Protein AF-A0A820PJ00-F1 (afdb_monomer_lite)

Secondary structure (DSSP, 8-state):
-PPPPPTT-EEETTEEE-TTS--SS--S---TT-SEEE--SS---EE-TTTTTT-TT--EEE--SS---EE-TTTTTT-TT--B-

InterPro domains:
  IPR000372 Leucine-rich repeat N-terminal domain [PF01462] (4-31)
  IPR000372 Leucine-rich repeat N-terminal domain [SM00013] (4-36)
  IPR001611 Leucine-rich repeat [PF13855] (36-85)
  IPR032675 Leucine-rich repeat domain superfamily [G3DSA:3.80.10.10] (4-85)
  IPR050467 Leucine-rich repeat and fibronectin type-III domain-containing [PTHR45842] (4-85)

pLDDT: mean 95.84, std 8.11, range [48.09, 98.88]

Structure (mmCIF, N/CA/C/O backbone):
data_AF-A0A820PJ00-F1
#
_entry.id   AF-A0A820PJ00-F1
#
loop_
_atom_site.group_PDB
_atom_site.id
_atom_site.type_symbol
_atom_site.label_atom_id
_atom_site.label_alt_id
_atom_site.label_comp_id
_atom_site.label_asym_id
_atom_site.label_entity_id
_atom_site.label_seq_id
_atom_site.pdbx_PDB_ins_code
_atom_site.Cartn_x
_atom_site.Cartn_y
_atom_site.Cartn_z
_atom_site.occupancy
_atom_site.B_iso_or_equiv
_atom_site.auth_seq_id
_atom_site.auth_comp_id
_atom_site.auth_asym_id
_atom_site.auth_atom_id
_atom_site.pdbx_PDB_model_num
ATOM 1 N N . ASN A 1 1 ? 15.287 -14.610 6.574 1.00 48.09 1 ASN A N 1
ATOM 2 C CA . ASN A 1 1 ? 14.297 -14.874 5.513 1.00 48.09 1 ASN A CA 1
ATOM 3 C C . ASN A 1 1 ? 14.053 -13.584 4.759 1.00 48.09 1 ASN A C 1
ATOM 5 O O . ASN A 1 1 ? 13.600 -12.633 5.380 1.00 48.09 1 ASN A O 1
ATOM 9 N N . VAL A 1 2 ? 14.417 -13.516 3.480 1.00 53.44 2 VAL A N 1
ATOM 10 C CA . VAL A 1 2 ? 14.093 -12.355 2.635 1.00 53.44 2 VAL A CA 1
ATOM 11 C C . VAL A 1 2 ? 12.587 -12.400 2.359 1.00 53.44 2 VAL A C 1
ATOM 13 O O . VAL A 1 2 ? 12.113 -13.457 1.939 1.00 53.44 2 VAL A O 1
ATOM 16 N N . PRO A 1 3 ? 11.816 -11.330 2.626 1.00 64.75 3 PRO A N 1
ATOM 17 C CA . PRO A 1 3 ? 10.402 -11.302 2.279 1.00 64.75 3 PRO A CA 1
ATOM 18 C C . PRO A 1 3 ? 10.246 -11.530 0.773 1.00 64.75 3 PRO A C 1
ATOM 20 O O . PRO A 1 3 ? 10.795 -10.784 -0.037 1.00 64.75 3 PRO A O 1
ATOM 23 N N . ILE A 1 4 ? 9.545 -12.600 0.410 1.00 85.00 4 ILE A N 1
ATOM 24 C CA . ILE A 1 4 ? 9.297 -12.967 -0.984 1.00 85.00 4 ILE A CA 1
ATOM 25 C C . ILE A 1 4 ? 8.228 -12.021 -1.526 1.00 85.00 4 ILE A C 1
ATOM 27 O O . ILE A 1 4 ? 7.182 -11.859 -0.894 1.00 85.00 4 ILE A O 1
ATOM 31 N N . CYS A 1 5 ? 8.489 -11.411 -2.684 1.00 92.94 5 CYS A N 1
ATOM 32 C CA . CYS A 1 5 ? 7.517 -10.561 -3.365 1.00 92.94 5 CYS A CA 1
ATOM 33 C C . CYS A 1 5 ? 6.188 -11.314 -3.570 1.00 92.94 5 CYS A C 1
ATOM 35 O O . CYS A 1 5 ? 6.227 -12.455 -4.039 1.00 92.94 5 CYS A O 1
ATOM 37 N N . PRO A 1 6 ? 5.024 -10.729 -3.234 1.00 95.12 6 PRO A N 1
ATOM 38 C CA . PRO A 1 6 ? 3.741 -11.370 -3.492 1.00 95.12 6 PRO A CA 1
ATOM 39 C C . PRO A 1 6 ? 3.562 -11.682 -4.975 1.00 95.12 6 PRO A C 1
ATOM 41 O O . PRO A 1 6 ? 3.748 -10.808 -5.810 1.00 95.12 6 PRO A O 1
ATOM 44 N N . TYR A 1 7 ? 3.177 -12.908 -5.317 1.00 93.56 7 TYR A N 1
ATOM 45 C CA . TYR A 1 7 ? 2.721 -13.221 -6.671 1.00 93.56 7 TYR A CA 1
ATOM 46 C C . TYR A 1 7 ? 1.275 -12.720 -6.836 1.00 93.56 7 TYR A C 1
ATOM 48 O O . TYR A 1 7 ? 0.494 -12.899 -5.899 1.00 93.56 7 TYR A O 1
ATOM 56 N N . PRO A 1 8 ? 0.882 -12.116 -7.973 1.00 95.81 8 PRO A N 1
ATOM 57 C CA . PRO A 1 8 ? 1.623 -11.864 -9.218 1.00 95.81 8 PRO A CA 1
ATOM 58 C C . PRO A 1 8 ? 2.227 -10.442 -9.298 1.00 95.81 8 PRO A C 1
ATOM 60 O O . PRO A 1 8 ? 2.328 -9.854 -10.380 1.00 95.81 8 PRO A O 1
ATOM 63 N N . CYS A 1 9 ? 2.578 -9.855 -8.156 1.00 97.81 9 CYS A N 1
ATOM 64 C CA . CYS A 1 9 ? 3.155 -8.520 -8.071 1.00 97.81 9 CYS A CA 1
ATOM 65 C C . CYS A 1 9 ? 4.644 -8.514 -8.437 1.00 97.81 9 CYS A C 1
ATOM 67 O O . CYS A 1 9 ? 5.321 -9.546 -8.457 1.00 97.81 9 CYS A O 1
ATOM 69 N N . THR A 1 10 ? 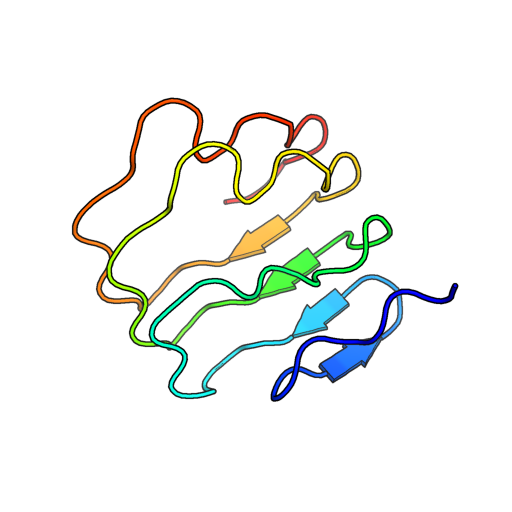5.173 -7.321 -8.695 1.00 97.06 10 THR A N 1
ATOM 70 C CA . THR A 1 10 ? 6.611 -7.084 -8.837 1.00 97.06 10 THR A CA 1
ATOM 71 C C . THR A 1 10 ? 7.107 -6.203 -7.697 1.00 97.06 10 THR A C 1
ATOM 73 O O . THR A 1 10 ? 6.386 -5.345 -7.192 1.00 97.06 10 THR A O 1
ATOM 76 N N . CYS A 1 11 ? 8.343 -6.432 -7.253 1.00 96.62 11 CYS A N 1
ATOM 77 C CA . CYS A 1 11 ? 8.920 -5.703 -6.130 1.00 96.62 11 CYS A CA 1
ATOM 78 C C . CYS A 1 11 ? 10.273 -5.128 -6.524 1.00 96.62 11 CYS A C 1
ATOM 80 O O . CYS A 1 11 ? 11.173 -5.869 -6.919 1.00 96.62 11 CYS A O 1
ATOM 82 N N . PHE A 1 12 ? 10.427 -3.813 -6.395 1.00 95.88 12 PHE A N 1
ATOM 83 C CA . PHE A 1 12 ? 11.666 -3.121 -6.735 1.00 95.88 12 PHE A CA 1
ATOM 84 C C . PHE A 1 12 ? 11.824 -1.852 -5.899 1.00 95.88 12 PHE A C 1
ATOM 86 O O . PHE A 1 12 ? 10.908 -1.040 -5.825 1.00 95.88 12 PHE A O 1
ATOM 93 N N . ASN A 1 13 ? 12.986 -1.674 -5.261 1.00 95.06 13 ASN A N 1
ATOM 94 C CA . ASN A 1 13 ? 13.336 -0.470 -4.491 1.00 95.06 13 ASN A CA 1
ATOM 95 C C . ASN A 1 13 ? 12.252 0.009 -3.502 1.00 95.06 13 ASN A C 1
ATOM 97 O O . ASN A 1 13 ? 11.960 1.198 -3.406 1.00 95.06 13 ASN A O 1
ATOM 101 N N . GLY A 1 14 ? 11.651 -0.921 -2.753 1.00 96.06 14 GLY A N 1
ATOM 102 C CA . GLY A 1 14 ? 10.606 -0.607 -1.771 1.00 96.06 14 GLY A CA 1
ATOM 103 C C . GLY A 1 14 ? 9.228 -0.3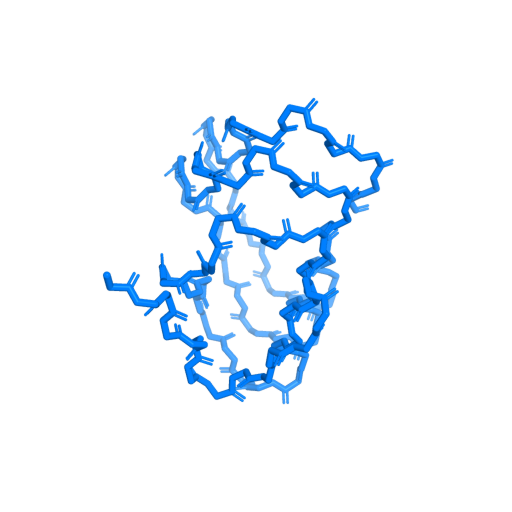22 -2.380 1.00 96.06 14 GLY A C 1
ATOM 104 O O . GLY A 1 14 ? 8.302 -0.010 -1.637 1.00 96.06 14 GLY A O 1
ATOM 105 N N . VAL A 1 15 ? 9.068 -0.448 -3.696 1.00 98.38 15 VAL A N 1
ATOM 106 C CA . VAL A 1 15 ? 7.766 -0.445 -4.368 1.00 98.38 15 VAL A CA 1
ATOM 107 C C . VAL A 1 15 ? 7.288 -1.884 -4.515 1.00 98.38 15 VAL A C 1
ATOM 109 O O . VAL A 1 15 ? 8.045 -2.738 -4.981 1.00 98.38 15 VAL A O 1
ATOM 112 N N . VAL A 1 16 ? 6.040 -2.140 -4.132 1.00 98.38 16 VAL A N 1
ATOM 113 C CA . VAL A 1 16 ? 5.312 -3.380 -4.418 1.00 98.38 16 VAL A CA 1
ATOM 114 C C . VAL A 1 16 ? 4.193 -3.030 -5.390 1.00 98.38 16 VAL A C 1
ATOM 116 O O . VAL A 1 16 ? 3.221 -2.368 -5.018 1.00 98.38 16 VAL A O 1
ATOM 119 N N . ASP A 1 17 ? 4.368 -3.432 -6.646 1.00 98.62 17 ASP A N 1
ATOM 120 C CA . ASP A 1 17 ? 3.449 -3.132 -7.738 1.00 98.62 17 ASP A CA 1
ATOM 121 C C . ASP A 1 17 ? 2.556 -4.341 -8.036 1.00 98.62 17 ASP A C 1
ATOM 123 O O . ASP A 1 17 ? 2.976 -5.328 -8.647 1.00 98.62 17 ASP A O 1
ATOM 127 N N . CYS A 1 18 ? 1.318 -4.262 -7.553 1.00 98.62 18 CYS A N 1
ATOM 128 C CA . CYS A 1 18 ? 0.257 -5.244 -7.747 1.00 98.62 18 CYS A CA 1
ATOM 129 C C . CYS A 1 18 ? -0.869 -4.698 -8.638 1.00 98.62 18 CYS A C 1
ATOM 131 O O . CYS A 1 18 ? -1.992 -5.202 -8.590 1.00 98.62 18 CYS A O 1
ATOM 133 N N . LYS A 1 19 ? -0.607 -3.655 -9.428 1.00 98.69 19 LYS A N 1
ATOM 134 C CA . LYS A 1 19 ? -1.607 -3.030 -10.291 1.00 98.69 19 LYS A CA 1
ATOM 135 C C . LYS A 1 19 ? -2.093 -3.981 -11.382 1.00 98.69 19 LYS A C 1
ATOM 137 O O . LYS A 1 19 ? -1.267 -4.599 -12.059 1.00 98.69 19 LYS A O 1
ATOM 142 N N . ASP A 1 20 ? -3.407 -3.991 -11.620 1.00 98.62 20 ASP A N 1
ATOM 143 C CA . ASP A 1 20 ? -4.027 -4.682 -12.765 1.00 98.62 20 ASP A CA 1
ATOM 144 C C . ASP A 1 20 ? -3.624 -6.164 -12.838 1.00 98.62 20 ASP A C 1
ATOM 146 O O . ASP A 1 20 ? -3.021 -6.645 -13.800 1.00 98.62 20 ASP A O 1
ATOM 150 N N . LYS A 1 21 ? -3.867 -6.865 -11.726 1.00 98.38 21 LYS A N 1
ATOM 151 C CA . LYS A 1 21 ? -3.480 -8.264 -11.493 1.00 98.38 21 LYS A CA 1
ATOM 152 C C . LYS A 1 21 ? -4.669 -9.178 -11.210 1.00 98.38 21 LYS A C 1
ATOM 154 O O . LYS A 1 21 ? -4.470 -10.301 -10.755 1.00 98.38 21 LYS A O 1
ATOM 159 N N . ASP A 1 22 ? -5.887 -8.686 -11.442 1.00 98.19 22 ASP A N 1
ATOM 160 C CA . ASP A 1 22 ? -7.142 -9.369 -11.112 1.00 98.19 22 ASP A CA 1
ATOM 161 C C . ASP A 1 22 ? -7.233 -9.822 -9.640 1.00 98.19 22 ASP A C 1
ATOM 163 O O . ASP A 1 22 ? -7.947 -10.770 -9.312 1.00 98.19 22 ASP A O 1
ATOM 167 N N . LEU A 1 23 ? -6.532 -9.135 -8.729 1.00 98.50 23 LEU A N 1
ATOM 168 C CA . LEU A 1 23 ? -6.550 -9.483 -7.311 1.00 98.50 23 LEU A CA 1
ATOM 169 C C . LEU A 1 23 ? -7.943 -9.269 -6.724 1.00 98.50 23 LEU A C 1
ATOM 171 O O . LEU A 1 23 ? -8.530 -8.198 -6.861 1.00 98.50 23 LEU A O 1
ATOM 175 N N . THR A 1 24 ? -8.447 -10.271 -6.014 1.00 98.12 24 THR A N 1
ATOM 176 C CA . THR A 1 24 ? -9.705 -10.186 -5.255 1.00 98.12 24 THR A CA 1
ATOM 177 C C . THR A 1 24 ? -9.474 -9.907 -3.770 1.00 98.12 24 THR A C 1
ATOM 179 O O . THR A 1 24 ? -10.413 -9.579 -3.050 1.00 98.12 24 THR A O 1
ATOM 182 N N . GLU A 1 25 ? -8.226 -10.013 -3.309 1.00 98.06 25 GLU A N 1
ATOM 183 C CA . GLU A 1 25 ? -7.808 -9.773 -1.929 1.00 98.06 25 GLU A CA 1
ATOM 184 C C . GLU A 1 25 ? -6.432 -9.094 -1.861 1.00 98.06 25 GLU A C 1
ATOM 186 O O . GLU A 1 25 ? -5.642 -9.141 -2.805 1.00 98.06 25 GLU A O 1
ATOM 191 N N . ILE A 1 26 ? -6.141 -8.460 -0.723 1.00 98.00 26 ILE A N 1
ATOM 192 C CA . ILE A 1 26 ? -4.831 -7.862 -0.443 1.00 98.00 26 ILE A CA 1
ATOM 193 C C . ILE A 1 26 ? -3.833 -8.985 -0.103 1.00 98.00 26 ILE A C 1
ATOM 195 O O . ILE A 1 26 ? -4.089 -9.746 0.837 1.00 98.00 26 ILE A O 1
ATOM 199 N N . PRO A 1 27 ? -2.670 -9.080 -0.780 1.00 95.69 27 PRO A N 1
ATOM 200 C CA . PRO A 1 27 ? -1.673 -10.098 -0.463 1.00 95.69 27 PRO A CA 1
ATOM 201 C C . PRO A 1 27 ? -1.132 -9.953 0.965 1.00 95.69 27 PRO A C 1
ATOM 203 O O . PRO A 1 27 ? -0.806 -8.857 1.415 1.00 95.69 27 PRO A O 1
ATOM 206 N N . ARG A 1 28 ? -0.983 -11.065 1.693 1.00 91.75 28 ARG A N 1
ATOM 207 C CA . ARG A 1 28 ? -0.527 -11.038 3.101 1.00 91.75 28 ARG A CA 1
ATOM 208 C C . ARG A 1 28 ? 0.992 -10.965 3.259 1.00 91.75 28 ARG A C 1
ATOM 210 O O . ARG A 1 28 ? 1.481 -10.525 4.294 1.00 91.75 28 ARG A O 1
ATOM 217 N N . ASN A 1 29 ? 1.752 -11.387 2.252 1.00 92.25 29 ASN A N 1
ATOM 218 C CA . ASN A 1 29 ? 3.215 -11.474 2.296 1.00 92.25 29 ASN A CA 1
ATOM 219 C C . ASN A 1 29 ? 3.919 -10.225 1.735 1.00 92.25 29 ASN A C 1
ATOM 221 O O . ASN A 1 29 ? 4.963 -10.334 1.095 1.00 92.25 29 ASN A O 1
ATOM 225 N N . ILE A 1 30 ? 3.359 -9.036 1.967 1.00 96.00 30 ILE A N 1
ATOM 226 C CA . ILE A 1 30 ? 3.962 -7.766 1.542 1.00 96.00 30 ILE A CA 1
ATOM 227 C C . ILE A 1 30 ? 5.209 -7.491 2.406 1.00 96.00 30 ILE A C 1
ATOM 229 O O . ILE A 1 30 ? 5.091 -7.515 3.635 1.00 96.00 30 ILE A O 1
ATOM 233 N N . PRO A 1 31 ? 6.390 -7.220 1.815 1.00 95.88 31 PRO A N 1
ATOM 234 C CA . PRO A 1 31 ? 7.609 -6.904 2.560 1.00 95.88 31 PRO A CA 1
ATOM 235 C C . PRO A 1 31 ? 7.433 -5.725 3.531 1.00 95.88 31 PRO A C 1
ATOM 237 O O . PRO A 1 31 ? 6.858 -4.699 3.176 1.00 95.88 31 PRO A O 1
ATOM 240 N N . ASP A 1 32 ? 7.989 -5.812 4.738 1.00 95.25 32 ASP A N 1
ATOM 241 C CA . ASP A 1 32 ? 7.947 -4.729 5.741 1.00 95.25 32 ASP A CA 1
ATOM 242 C C . ASP A 1 32 ? 8.798 -3.498 5.361 1.00 95.25 32 ASP A C 1
ATOM 244 O O . ASP A 1 32 ? 8.642 -2.406 5.915 1.00 95.25 32 ASP A O 1
ATOM 248 N N . THR A 1 33 ? 9.687 -3.665 4.381 1.00 95.56 33 THR A N 1
ATOM 249 C CA . THR A 1 33 ? 10.480 -2.608 3.750 1.00 95.56 33 THR A CA 1
ATOM 250 C C . THR A 1 33 ? 9.702 -1.798 2.715 1.00 95.56 33 THR A C 1
ATOM 252 O O . THR A 1 33 ? 10.256 -0.832 2.193 1.00 95.56 33 THR A O 1
ATOM 255 N N . THR A 1 34 ? 8.444 -2.155 2.427 1.00 97.62 34 THR A N 1
ATOM 256 C CA . THR A 1 34 ? 7.605 -1.465 1.438 1.00 97.62 34 THR A CA 1
ATOM 257 C C . THR A 1 34 ? 7.368 -0.004 1.829 1.00 97.62 34 THR A C 1
ATOM 259 O O . THR A 1 34 ? 6.960 0.308 2.948 1.00 97.62 34 THR A O 1
ATOM 262 N N . ILE A 1 35 ? 7.624 0.889 0.877 1.00 98.44 35 ILE A N 1
ATOM 263 C CA . ILE A 1 35 ? 7.440 2.343 0.947 1.00 98.44 35 ILE A CA 1
ATOM 264 C C . ILE A 1 35 ? 6.215 2.751 0.120 1.00 98.44 35 ILE A C 1
ATOM 266 O O . ILE A 1 35 ? 5.478 3.652 0.523 1.00 98.44 35 ILE A O 1
ATOM 270 N N . GLU A 1 36 ? 5.965 2.068 -0.998 1.00 98.69 36 GLU A N 1
ATOM 271 C CA . GLU A 1 36 ? 4.817 2.296 -1.876 1.00 98.69 36 GLU A CA 1
ATOM 272 C C . GLU A 1 36 ? 4.155 0.965 -2.237 1.00 98.69 36 GLU A C 1
ATOM 274 O O . GLU A 1 36 ? 4.823 0.040 -2.698 1.00 98.69 36 GLU A O 1
ATOM 279 N N . LEU A 1 37 ? 2.844 0.879 -2.020 1.00 98.75 37 LEU A N 1
ATOM 280 C CA . LEU A 1 37 ? 2.022 -0.282 -2.341 1.00 98.75 37 LEU A CA 1
ATOM 281 C C . LEU A 1 37 ? 0.941 0.134 -3.335 1.00 98.75 37 LEU A C 1
ATOM 283 O O . LEU A 1 37 ? 0.093 0.966 -3.014 1.00 98.75 37 LEU A O 1
ATOM 287 N N . ARG A 1 38 ? 0.982 -0.460 -4.526 1.00 98.81 38 ARG A N 1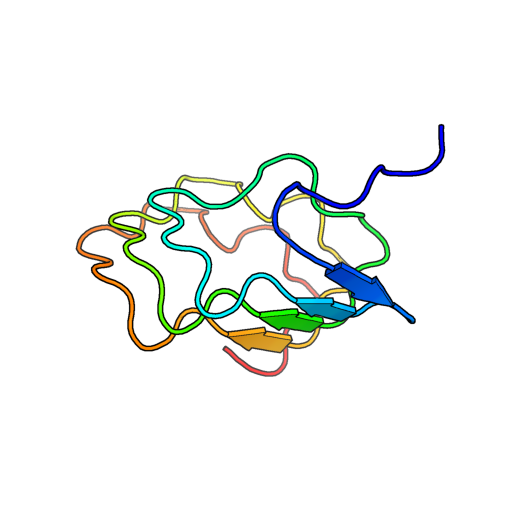
ATOM 288 C CA . ARG A 1 38 ? 0.035 -0.216 -5.618 1.00 98.81 38 ARG A CA 1
ATOM 289 C C . ARG A 1 38 ? -0.879 -1.412 -5.776 1.00 98.81 38 ARG A C 1
ATOM 291 O O . ARG A 1 38 ? -0.422 -2.485 -6.155 1.00 98.81 38 ARG A O 1
ATOM 298 N N . LEU A 1 39 ? -2.147 -1.236 -5.448 1.00 98.81 39 LEU A N 1
ATOM 299 C CA . LEU A 1 39 ? -3.212 -2.229 -5.562 1.00 98.81 39 LEU A CA 1
ATOM 300 C C . LEU A 1 39 ? -4.323 -1.728 -6.490 1.00 98.81 39 LEU A C 1
ATOM 302 O O . LEU A 1 39 ? -5.395 -2.335 -6.533 1.00 98.81 39 LEU A O 1
ATOM 306 N N . GLU A 1 40 ? -4.105 -0.638 -7.227 1.00 98.81 40 GLU A N 1
ATOM 307 C CA . GLU A 1 40 ? -5.134 -0.054 -8.069 1.00 98.81 40 GLU A CA 1
ATOM 308 C C . GLU A 1 40 ? -5.498 -0.934 -9.267 1.00 98.81 40 GLU A C 1
ATOM 310 O O . GLU A 1 40 ? -4.686 -1.720 -9.761 1.00 98.81 40 GLU A O 1
ATOM 315 N N . LYS A 1 41 ? -6.726 -0.762 -9.768 1.00 98.81 41 LYS A N 1
ATOM 316 C CA . LYS A 1 41 ? -7.277 -1.536 -10.897 1.00 98.81 41 LYS A CA 1
ATOM 317 C C . LYS A 1 41 ? -7.335 -3.039 -10.614 1.00 98.81 41 LYS A C 1
ATOM 319 O O . LYS A 1 41 ? -6.966 -3.855 -11.448 1.00 98.81 41 LYS A O 1
ATOM 324 N N . ASN A 1 42 ? -7.789 -3.405 -9.425 1.00 98.88 42 ASN A N 1
ATOM 325 C CA . ASN A 1 42 ? -8.043 -4.793 -9.059 1.00 98.88 42 ASN A CA 1
ATOM 326 C C . ASN A 1 42 ? -9.533 -4.978 -8.728 1.00 98.88 42 ASN A C 1
ATOM 328 O O . ASN A 1 42 ? -10.375 -4.134 -9.039 1.00 98.88 42 ASN A O 1
ATOM 332 N N . ARG A 1 43 ? -9.885 -6.119 -8.141 1.00 98.75 43 ARG A N 1
ATOM 333 C CA . ARG A 1 43 ? -11.256 -6.511 -7.795 1.00 98.75 43 ARG A CA 1
ATOM 334 C C . ARG A 1 43 ? -11.400 -6.750 -6.292 1.00 98.75 43 ARG A C 1
ATOM 336 O O . ARG A 1 43 ? -12.202 -7.581 -5.874 1.00 98.75 43 ARG A O 1
ATOM 343 N N . ILE A 1 44 ? -10.605 -6.052 -5.481 1.00 98.81 44 ILE A N 1
ATOM 344 C CA . ILE A 1 44 ? -10.609 -6.199 -4.023 1.00 98.81 44 ILE A CA 1
ATOM 345 C C . ILE A 1 44 ? -11.945 -5.693 -3.485 1.00 98.81 44 ILE A C 1
ATOM 347 O O . ILE A 1 44 ? -12.348 -4.575 -3.805 1.00 98.81 44 ILE A O 1
ATOM 351 N N . ILE A 1 45 ? -12.619 -6.515 -2.682 1.00 98.56 45 ILE A N 1
ATOM 352 C CA . ILE A 1 45 ? -13.970 -6.232 -2.167 1.00 98.56 45 ILE A CA 1
ATOM 353 C C . ILE A 1 45 ? -13.979 -5.711 -0.728 1.00 98.56 45 ILE A C 1
ATOM 355 O O . ILE A 1 45 ? -14.914 -5.021 -0.320 1.00 98.56 45 ILE A O 1
ATOM 359 N N . GLU A 1 46 ? -12.933 -6.001 0.041 1.00 98.50 46 GLU A N 1
ATOM 360 C CA . GLU A 1 46 ? -12.828 -5.582 1.433 1.00 98.50 46 GLU A CA 1
ATOM 361 C C . GLU A 1 46 ? -11.385 -5.292 1.851 1.00 98.50 46 GLU A C 1
ATOM 363 O O . GLU A 1 46 ? -10.433 -5.810 1.265 1.00 98.50 46 GLU A O 1
ATOM 368 N N . ILE A 1 47 ? -11.226 -4.475 2.896 1.00 98.50 47 ILE A N 1
ATOM 369 C CA . ILE A 1 47 ? -9.944 -4.264 3.577 1.00 98.50 47 ILE A CA 1
ATOM 370 C C . ILE A 1 47 ? -10.047 -4.859 4.985 1.00 98.50 47 ILE A C 1
ATOM 372 O O . ILE A 1 47 ? -10.648 -4.218 5.854 1.00 98.50 47 ILE A O 1
ATOM 376 N N . PRO A 1 48 ? -9.475 -6.049 5.243 1.00 98.06 48 PRO A N 1
ATOM 377 C CA . PRO A 1 48 ? -9.566 -6.714 6.541 1.00 98.06 48 PRO A CA 1
ATOM 378 C C . PRO A 1 48 ? -8.868 -5.939 7.673 1.00 98.06 48 PRO A C 1
ATOM 380 O O . PRO A 1 48 ? -7.913 -5.198 7.409 1.00 98.06 48 PRO A O 1
ATOM 383 N N . PRO A 1 49 ? -9.264 -6.153 8.943 1.00 98.25 49 PRO A N 1
ATOM 384 C CA . PRO A 1 49 ? -8.576 -5.570 10.091 1.00 98.25 49 PRO A CA 1
ATOM 385 C C . PRO A 1 49 ? -7.086 -5.920 10.097 1.00 98.25 49 PRO A C 1
ATOM 387 O O . PRO A 1 49 ? -6.713 -7.067 9.846 1.00 98.25 49 PRO A O 1
ATOM 390 N N . LYS A 1 50 ? -6.231 -4.960 10.473 1.00 97.69 50 LYS A N 1
ATOM 391 C CA . LYS A 1 50 ? -4.793 -5.170 10.732 1.00 97.69 50 LYS A CA 1
ATOM 392 C C . LYS A 1 50 ? -3.986 -5.711 9.540 1.00 97.69 50 LYS A C 1
ATOM 394 O O . LYS A 1 50 ? -2.834 -6.100 9.734 1.00 97.69 50 L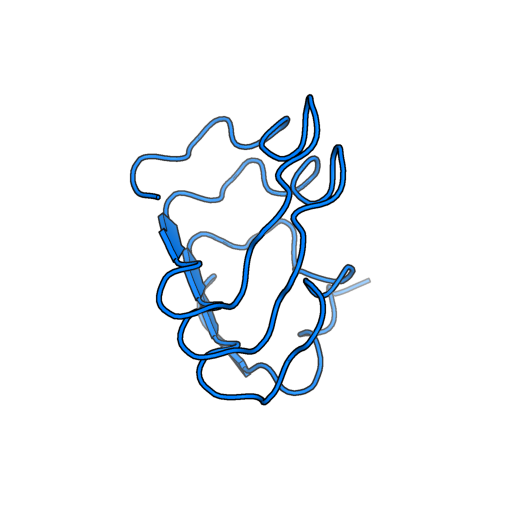YS A O 1
ATOM 399 N N . ILE A 1 51 ? -4.528 -5.702 8.317 1.00 97.44 51 ILE A N 1
ATOM 400 C CA . ILE A 1 51 ? -3.844 -6.233 7.124 1.00 97.44 51 ILE A CA 1
ATOM 401 C C . ILE A 1 51 ? -2.525 -5.503 6.822 1.00 97.44 51 ILE A C 1
ATOM 403 O O . ILE A 1 51 ? -1.595 -6.093 6.278 1.00 97.44 51 ILE A O 1
ATOM 407 N N . PHE A 1 52 ? -2.408 -4.243 7.249 1.00 97.50 52 PHE A N 1
ATOM 408 C CA . PHE A 1 52 ? -1.214 -3.418 7.067 1.00 97.50 52 PHE A CA 1
ATOM 409 C C . PHE A 1 52 ? -0.381 -3.213 8.344 1.00 97.50 52 PHE A C 1
ATOM 411 O O . PHE A 1 52 ? 0.511 -2.363 8.369 1.00 97.50 52 PHE A O 1
ATOM 418 N N . LEU A 1 53 ? -0.631 -3.986 9.409 1.00 97.12 53 LEU A N 1
ATOM 419 C CA . LEU A 1 53 ? -0.053 -3.744 10.738 1.00 97.12 53 LEU A CA 1
ATOM 420 C C . LEU A 1 53 ? 1.485 -3.711 10.753 1.00 97.12 53 LEU A C 1
ATOM 422 O O . LEU A 1 53 ? 2.090 -2.968 11.534 1.00 97.12 53 LEU A O 1
ATOM 426 N N . HIS A 1 54 ? 2.132 -4.510 9.901 1.00 95.88 54 HIS A N 1
ATOM 427 C CA . HIS A 1 54 ? 3.591 -4.587 9.800 1.00 95.88 54 HIS A CA 1
ATOM 428 C C . HIS A 1 54 ? 4.210 -3.537 8.867 1.00 95.88 54 HIS A C 1
ATOM 430 O O . HIS A 1 54 ? 5.416 -3.307 8.952 1.00 95.88 54 HIS A O 1
ATO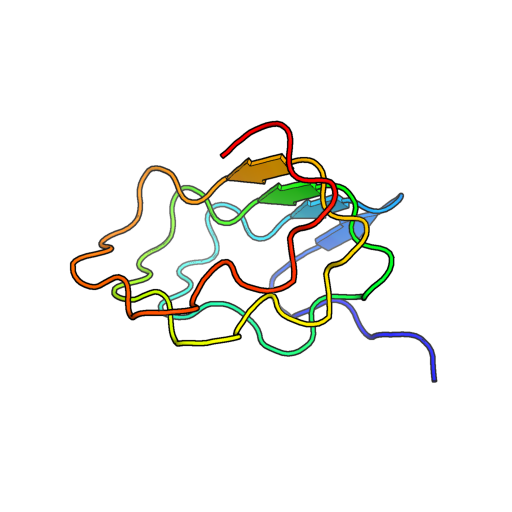M 436 N N . LEU A 1 55 ? 3.422 -2.847 8.035 1.00 97.25 55 LEU A N 1
ATOM 437 C CA . LEU A 1 55 ? 3.899 -1.909 7.009 1.00 97.25 55 LEU A CA 1
ATOM 438 C C . LEU A 1 55 ? 4.202 -0.509 7.571 1.00 97.25 55 LEU A C 1
ATOM 440 O O . LEU A 1 55 ? 3.733 0.517 7.082 1.00 97.25 55 LEU A O 1
ATOM 444 N N . LYS A 1 56 ? 5.043 -0.454 8.607 1.00 97.44 56 LYS A N 1
ATOM 445 C CA . LYS A 1 56 ? 5.364 0.776 9.354 1.00 97.44 56 LYS A CA 1
ATOM 446 C C . LYS A 1 56 ? 6.075 1.844 8.516 1.00 97.44 56 LYS A C 1
ATOM 448 O O . LYS A 1 56 ? 6.069 3.005 8.911 1.00 97.44 56 LYS A O 1
ATOM 453 N N . LYS A 1 57 ? 6.718 1.445 7.412 1.00 97.88 57 LYS A N 1
ATOM 454 C CA . LYS A 1 57 ? 7.475 2.319 6.499 1.00 97.88 57 LYS A CA 1
ATOM 455 C C . LYS A 1 57 ? 6.660 2.794 5.295 1.00 97.88 57 LYS A C 1
ATOM 457 O O . LYS A 1 57 ? 7.165 3.626 4.541 1.00 97.88 57 LYS A O 1
ATOM 462 N N . LEU A 1 58 ? 5.437 2.288 5.118 1.00 98.56 58 LEU A N 1
ATOM 463 C CA . LEU A 1 58 ? 4.602 2.615 3.969 1.00 98.56 58 LEU A CA 1
ATOM 464 C C . LEU A 1 58 ? 4.240 4.100 3.994 1.00 98.56 58 LEU A C 1
ATOM 466 O O . LEU A 1 58 ? 3.739 4.604 4.997 1.00 98.56 58 LEU A O 1
ATOM 470 N N . ARG A 1 59 ? 4.513 4.785 2.886 1.00 98.75 59 ARG A N 1
ATOM 471 C CA . ARG A 1 59 ? 4.238 6.213 2.682 1.00 98.75 59 ARG A CA 1
ATOM 472 C C . ARG A 1 59 ? 3.112 6.451 1.693 1.00 98.75 59 ARG A C 1
ATOM 474 O O . ARG A 1 59 ? 2.416 7.458 1.816 1.00 98.75 59 ARG A O 1
ATOM 481 N N . ARG A 1 60 ? 2.936 5.533 0.742 1.00 98.81 60 ARG A N 1
ATOM 482 C CA . ARG A 1 60 ? 1.875 5.577 -0.259 1.00 98.81 60 ARG A CA 1
ATOM 483 C C . ARG A 1 60 ? 1.176 4.227 -0.358 1.00 98.81 60 ARG A C 1
ATOM 485 O O . ARG A 1 60 ? 1.832 3.207 -0.562 1.00 98.81 60 ARG A O 1
ATOM 492 N N . LEU A 1 61 ? -0.142 4.254 -0.239 1.00 98.81 61 LEU A N 1
ATOM 493 C CA . LEU A 1 61 ? -1.032 3.139 -0.528 1.00 98.81 61 LEU A CA 1
ATOM 494 C C . LEU A 1 61 ? -1.965 3.595 -1.644 1.00 98.81 61 LEU A C 1
ATOM 496 O O . LEU A 1 61 ? -2.580 4.636 -1.4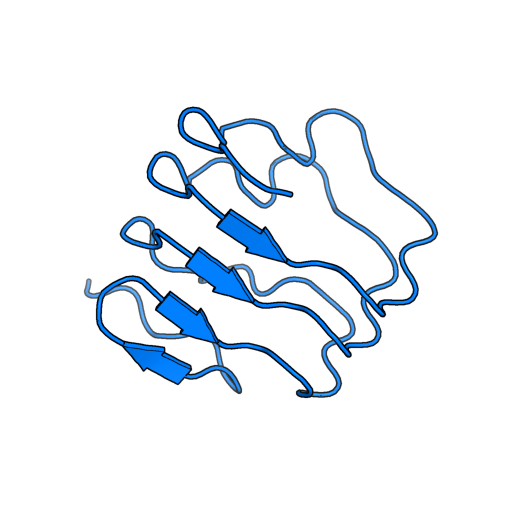95 1.00 98.81 61 LEU A O 1
ATOM 500 N N . ASP A 1 62 ? -2.049 2.859 -2.746 1.00 98.81 62 ASP A N 1
ATOM 501 C CA . ASP A 1 62 ? -3.038 3.123 -3.793 1.00 98.81 62 ASP A CA 1
ATOM 502 C C . ASP A 1 62 ? -3.975 1.922 -3.898 1.00 98.81 62 ASP A C 1
ATOM 504 O O . ASP A 1 62 ? -3.560 0.830 -4.275 1.00 98.81 62 ASP A O 1
ATOM 508 N N . ILE A 1 63 ? -5.231 2.112 -3.506 1.00 98.56 63 ILE A N 1
ATOM 509 C CA . ILE A 1 63 ? -6.300 1.102 -3.581 1.00 98.56 63 ILE A CA 1
ATOM 510 C C . ILE A 1 63 ? -7.419 1.541 -4.535 1.00 98.56 63 ILE A C 1
ATOM 512 O O . ILE A 1 63 ? -8.506 0.959 -4.535 1.00 98.56 63 ILE A O 1
ATOM 516 N N . SER A 1 64 ? -7.169 2.567 -5.354 1.00 98.75 64 SER A N 1
ATOM 517 C CA . SER A 1 64 ? -8.163 3.139 -6.262 1.00 98.75 64 SER A CA 1
ATOM 518 C C . SER A 1 64 ? -8.629 2.138 -7.327 1.00 98.75 64 SER A C 1
ATOM 520 O O . SER A 1 64 ? -7.931 1.188 -7.673 1.00 98.75 64 SER A O 1
ATOM 522 N N . ASN A 1 65 ? -9.823 2.337 -7.890 1.00 98.62 65 ASN A N 1
ATOM 523 C CA . ASN A 1 65 ? -10.370 1.456 -8.935 1.00 98.62 65 ASN A CA 1
ATOM 524 C C . ASN A 1 65 ? -10.424 -0.029 -8.514 1.00 98.62 65 ASN A C 1
ATOM 526 O O . ASN A 1 65 ? -10.040 -0.912 -9.277 1.00 98.62 65 ASN A O 1
ATOM 530 N N . ASN A 1 66 ? -10.870 -0.278 -7.282 1.00 98.81 66 ASN A N 1
ATOM 531 C CA . ASN A 1 66 ? -11.250 -1.596 -6.776 1.00 98.81 66 ASN A CA 1
ATOM 532 C C . ASN A 1 66 ? -12.772 -1.669 -6.566 1.00 98.81 66 ASN A C 1
ATOM 534 O O . ASN A 1 66 ? -13.499 -0.729 -6.884 1.00 98.81 66 ASN A O 1
ATOM 538 N N . LEU A 1 67 ? -13.255 -2.777 -6.003 1.00 98.62 67 LEU A N 1
ATOM 539 C CA . LEU A 1 67 ? -14.665 -3.022 -5.685 1.00 98.62 67 LEU A CA 1
ATOM 540 C C . LEU A 1 67 ? -14.927 -2.949 -4.172 1.00 98.62 67 LEU A C 1
ATOM 542 O O . LEU A 1 67 ? -15.803 -3.644 -3.660 1.00 98.62 67 LEU A O 1
ATOM 546 N N . ILE A 1 68 ? -14.131 -2.152 -3.449 1.00 98.56 68 ILE A N 1
ATOM 547 C CA . ILE A 1 68 ? -14.120 -2.139 -1.984 1.00 98.56 68 ILE A CA 1
ATOM 548 C C . ILE A 1 68 ? -15.481 -1.660 -1.475 1.00 98.56 68 ILE A C 1
ATOM 550 O O . ILE A 1 68 ? -15.817 -0.482 -1.573 1.00 98.56 68 ILE A O 1
ATOM 554 N N . ALA A 1 69 ? -16.247 -2.589 -0.909 1.00 98.44 69 ALA A N 1
ATOM 555 C CA . ALA A 1 69 ? -17.549 -2.348 -0.300 1.00 98.44 69 ALA A CA 1
ATOM 556 C C . ALA A 1 69 ? -17.462 -2.295 1.230 1.00 98.44 69 ALA A C 1
ATOM 558 O O . ALA A 1 69 ? -18.361 -1.775 1.889 1.00 98.44 69 ALA A O 1
ATOM 559 N N . THR A 1 70 ? -16.403 -2.854 1.822 1.00 98.44 70 THR A N 1
ATOM 560 C CA . THR A 1 70 ? -16.246 -2.925 3.279 1.00 98.44 70 THR A CA 1
ATOM 561 C C . THR A 1 70 ? -14.821 -2.601 3.707 1.00 98.44 70 THR A C 1
ATOM 563 O O . THR A 1 70 ? -13.847 -3.170 3.221 1.00 98.44 70 THR A O 1
ATOM 566 N N . ILE A 1 71 ? -14.700 -1.690 4.668 1.00 98.38 71 ILE A N 1
ATOM 567 C CA . ILE A 1 71 ? -13.452 -1.381 5.362 1.00 98.38 71 ILE A CA 1
ATOM 568 C C . ILE A 1 71 ? -13.728 -1.605 6.843 1.00 98.38 71 ILE A C 1
ATOM 570 O O . ILE A 1 71 ? -14.589 -0.943 7.421 1.00 98.38 71 ILE A O 1
ATOM 574 N N . TYR A 1 72 ? -13.035 -2.565 7.445 1.00 98.44 72 TYR A N 1
ATOM 575 C CA . TYR A 1 72 ? -13.249 -2.901 8.846 1.00 98.44 72 TYR A CA 1
ATOM 576 C C . TYR A 1 72 ? -12.525 -1.916 9.787 1.00 98.44 72 TYR A C 1
ATOM 578 O O . TYR A 1 72 ? -11.604 -1.197 9.383 1.00 98.44 72 TYR A O 1
ATOM 586 N N . PRO A 1 73 ? -12.907 -1.872 11.076 1.00 98.19 73 PRO A N 1
ATOM 587 C CA . PRO A 1 73 ? -12.103 -1.205 12.091 1.00 98.19 73 PRO A CA 1
ATOM 588 C C . PRO A 1 73 ? -10.660 -1.729 12.093 1.00 98.19 73 PRO A C 1
ATOM 590 O O . PRO A 1 73 ? -10.410 -2.910 11.849 1.00 98.19 73 PRO A O 1
ATOM 593 N N . ASP A 1 74 ? -9.704 -0.846 12.377 1.00 97.31 74 ASP A N 1
ATOM 594 C CA . ASP A 1 74 ? -8.266 -1.143 12.427 1.00 97.31 74 ASP A CA 1
ATOM 595 C C . ASP A 1 74 ? -7.629 -1.639 11.115 1.00 97.31 74 ASP A C 1
ATOM 597 O O . ASP A 1 74 ? -6.477 -2.081 11.124 1.00 97.31 74 ASP A O 1
ATOM 601 N N . SER A 1 75 ? -8.307 -1.554 9.967 1.00 97.75 75 SER A N 1
ATOM 602 C CA . SER A 1 75 ? -7.744 -1.991 8.679 1.00 97.75 75 SER A CA 1
ATOM 603 C C . SER A 1 75 ? -6.452 -1.263 8.299 1.00 97.75 75 SER A C 1
ATOM 605 O O . SER A 1 75 ? -5.517 -1.881 7.795 1.00 97.75 75 SER A O 1
ATOM 607 N N . PHE A 1 76 ? -6.356 0.028 8.626 1.00 97.38 76 PHE A N 1
ATOM 608 C CA . PHE A 1 76 ? -5.167 0.860 8.398 1.00 97.38 76 PHE A CA 1
ATOM 609 C C . PHE A 1 76 ? -4.259 0.991 9.632 1.00 97.38 76 PHE A C 1
ATOM 611 O O . PHE A 1 76 ? -3.331 1.805 9.646 1.00 97.38 76 PHE A O 1
ATOM 618 N N . ALA A 1 77 ? -4.500 0.206 10.688 1.00 97.06 77 ALA A N 1
ATOM 619 C CA . ALA A 1 77 ? -3.633 0.211 11.859 1.00 97.06 77 ALA A CA 1
ATOM 620 C C . ALA A 1 77 ? -2.193 -0.159 11.464 1.00 97.06 77 ALA A C 1
ATOM 622 O O . ALA A 1 77 ? -1.967 -1.052 10.653 1.00 97.06 77 ALA A O 1
ATOM 623 N N . GLY A 1 78 ? -1.208 0.524 12.054 1.00 94.88 78 GLY A N 1
ATOM 624 C CA . GLY A 1 78 ? 0.220 0.285 11.799 1.00 94.88 78 GLY A CA 1
ATOM 625 C C . GLY A 1 78 ? 0.850 1.147 10.700 1.00 94.88 78 GLY A C 1
ATOM 626 O O . GLY A 1 78 ? 2.076 1.280 10.696 1.00 94.88 78 GLY A O 1
ATOM 627 N N . LEU A 1 79 ? 0.048 1.816 9.862 1.00 97.62 79 LEU A N 1
ATOM 628 C CA . LEU A 1 79 ? 0.495 2.724 8.795 1.00 97.62 79 LEU A CA 1
ATOM 629 C C . LEU A 1 79 ? 1.006 4.081 9.324 1.00 97.62 79 LEU A C 1
ATOM 631 O O . LEU A 1 79 ? 0.515 5.149 8.975 1.00 97.62 79 LEU A O 1
ATOM 635 N N . LYS A 1 80 ? 2.022 4.046 10.192 1.00 96.38 80 LYS A N 1
ATOM 636 C CA . LYS A 1 80 ? 2.538 5.212 10.936 1.00 96.38 80 LYS A CA 1
ATOM 637 C C . LYS A 1 80 ? 3.226 6.278 10.078 1.00 96.38 80 LYS A C 1
ATOM 639 O O . LYS A 1 80 ? 3.463 7.375 10.568 1.00 96.38 80 LYS A O 1
ATOM 644 N N . SER A 1 81 ? 3.628 5.939 8.856 1.00 98.31 81 SER A N 1
ATOM 645 C CA . SER A 1 81 ? 4.347 6.835 7.938 1.00 98.31 81 SER A CA 1
ATOM 646 C C . SER A 1 81 ? 3.543 7.181 6.683 1.00 98.31 81 SER A C 1
ATOM 648 O O . SER A 1 81 ? 4.114 7.730 5.742 1.00 98.31 81 SER A O 1
ATOM 650 N N . LEU A 1 82 ? 2.250 6.840 6.651 1.00 98.25 82 LEU A N 1
ATOM 651 C CA . LEU A 1 82 ? 1.406 7.041 5.481 1.00 98.25 82 LEU A CA 1
ATOM 652 C C . LEU A 1 82 ? 1.139 8.530 5.265 1.00 98.25 82 LEU A C 1
ATOM 654 O O . LEU A 1 82 ? 0.621 9.208 6.148 1.00 98.25 82 LEU A O 1
ATOM 658 N N . ASN A 1 83 ? 1.464 9.007 4.067 1.00 97.25 83 ASN A N 1
ATOM 659 C CA . ASN A 1 83 ? 1.270 10.396 3.656 1.00 97.25 83 ASN A CA 1
ATOM 660 C C . ASN A 1 83 ? 0.252 10.521 2.514 1.00 97.25 83 ASN A C 1
ATOM 662 O O . ASN A 1 83 ? -0.277 11.604 2.288 1.00 97.25 83 ASN A O 1
ATOM 666 N N . SER A 1 84 ? 0.008 9.432 1.779 1.00 97.50 84 SER A N 1
ATOM 667 C CA . SER A 1 84 ? -0.920 9.378 0.649 1.00 97.50 84 SER A CA 1
ATOM 668 C C . SER A 1 84 ? -1.680 8.054 0.660 1.00 97.50 84 SER A C 1
ATOM 670 O O . SER A 1 84 ? -1.053 6.994 0.761 1.00 97.50 84 SER A O 1
ATOM 672 N N . LEU A 1 85 ? -3.003 8.141 0.521 1.00 93.56 85 LEU A N 1
ATOM 673 C CA . LEU A 1 85 ? -3.952 7.033 0.392 1.00 93.56 85 LEU A CA 1
ATOM 674 C C . LEU A 1 85 ? -4.803 7.223 -0.869 1.00 93.56 85 LEU A C 1
ATOM 676 O O . LEU A 1 85 ? -5.103 8.404 -1.157 1.00 93.56 85 LEU A O 1
#

Sequence (85 aa):
NVPICPYPCTCFNGVVDCKDKDLTEIPRNIPDTTIELRLEKNRIIEIPPKIFLHLKKLRRLDISNNLIATIYPDSFAGLKSLNSL

Radius of gyration: 11.71 Å; chains: 1; bounding box: 32×25×25 Å

Foldseek 3Di:
DFQDQDPPWDDDPLETGQAQVQDQDDDQSRDLSHQEYHQAQYAHAEQDACSCQSVLNHAYYHNYHYNHPYYDPNSCHNPNNHNYD

Organism: NCBI:txid433720